Protein AF-A0A1N7M9B6-F1 (afdb_monomer_lite)

Foldseek 3Di:
DDPVLVVLQLVLLVPDDFFKDFSCVSNPPVLVVDDPVVNVVSLVVVVVCQVVCVDPQKHFPVDDDPNTTIIGGHDD

pLDDT: mean 95.4, std 4.64, range [62.59, 98.38]

Structure (mmCIF, N/CA/C/O backbone):
data_AF-A0A1N7M9B6-F1
#
_entry.id   AF-A0A1N7M9B6-F1
#
loop_
_atom_site.group_PDB
_atom_site.id
_atom_site.type_symbol
_atom_site.label_atom_id
_atom_site.label_alt_id
_atom_site.label_comp_id
_atom_site.label_asym_id
_atom_site.label_entity_id
_atom_site.label_seq_id
_atom_site.pdbx_PDB_ins_code
_atom_site.Cartn_x
_atom_site.Cartn_y
_atom_site.Cartn_z
_atom_site.occupancy
_atom_site.B_iso_or_equiv
_atom_site.auth_seq_id
_atom_site.auth_comp_id
_atom_site.auth_asym_id
_atom_site.auth_atom_id
_atom_site.pdbx_PDB_model_num
ATOM 1 N N . MET A 1 1 ? -4.745 -5.272 -9.953 1.00 86.50 1 MET A N 1
ATOM 2 C CA . MET A 1 1 ? -3.679 -5.881 -9.133 1.00 86.50 1 MET A CA 1
ATOM 3 C C . MET A 1 1 ? -3.584 -7.354 -9.486 1.00 86.50 1 MET A C 1
ATOM 5 O O . MET A 1 1 ? -4.606 -7.930 -9.844 1.00 86.50 1 MET A O 1
ATOM 9 N N . ARG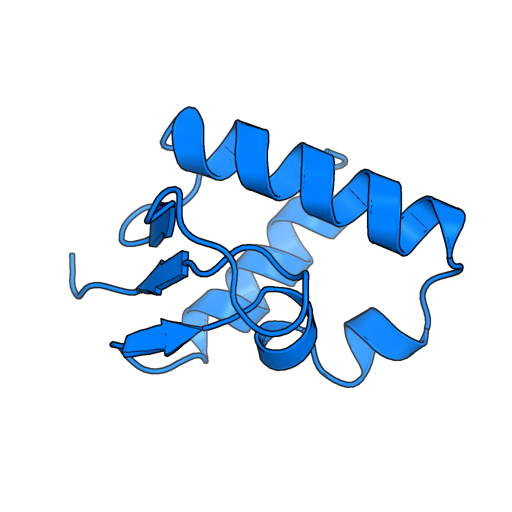 A 1 2 ? -2.384 -7.944 -9.463 1.00 91.31 2 ARG A N 1
ATOM 10 C CA . ARG A 1 2 ? -2.203 -9.402 -9.585 1.00 91.31 2 ARG A CA 1
ATOM 11 C C . ARG A 1 2 ? -2.209 -10.040 -8.187 1.00 91.31 2 ARG A C 1
ATOM 13 O O . ARG A 1 2 ? -1.920 -9.331 -7.228 1.00 91.31 2 ARG A O 1
ATOM 20 N N . ALA A 1 3 ? -2.522 -11.333 -8.080 1.00 91.06 3 ALA A N 1
ATOM 21 C CA . ALA A 1 3 ? -2.631 -12.035 -6.794 1.00 91.06 3 ALA A CA 1
ATOM 22 C C . ALA A 1 3 ? -1.324 -11.990 -5.982 1.00 91.06 3 ALA A C 1
ATOM 24 O O . ALA A 1 3 ? -1.339 -11.492 -4.865 1.00 91.06 3 ALA A O 1
ATOM 25 N N . ASP A 1 4 ? -0.187 -12.319 -6.608 1.00 92.81 4 ASP A N 1
ATOM 26 C CA . ASP A 1 4 ? 1.168 -12.227 -6.036 1.00 92.81 4 ASP A CA 1
ATOM 27 C C . ASP A 1 4 ? 1.459 -10.876 -5.361 1.00 92.81 4 ASP A C 1
ATOM 29 O O . ASP A 1 4 ? 2.118 -10.810 -4.326 1.00 92.81 4 ASP A O 1
ATOM 33 N N . ARG A 1 5 ? 0.927 -9.787 -5.928 1.00 94.12 5 ARG A N 1
ATOM 34 C CA . ARG A 1 5 ? 1.083 -8.426 -5.398 1.00 94.12 5 ARG A CA 1
ATOM 35 C C . ARG A 1 5 ? 0.061 -8.078 -4.322 1.00 94.12 5 ARG A C 1
ATOM 37 O O . ARG A 1 5 ? 0.371 -7.257 -3.468 1.00 94.12 5 ARG A O 1
ATOM 44 N N . GLU A 1 6 ? -1.138 -8.656 -4.367 1.00 95.75 6 GLU A N 1
ATOM 45 C CA . GLU A 1 6 ? -2.128 -8.489 -3.299 1.00 95.75 6 GLU A CA 1
ATOM 46 C C . GLU A 1 6 ? -1.668 -9.227 -2.033 1.00 95.75 6 GLU A C 1
ATOM 48 O O . GLU A 1 6 ? -1.684 -8.632 -0.959 1.00 95.75 6 GLU A O 1
ATOM 53 N N . ASP A 1 7 ? -1.167 -10.456 -2.173 1.00 96.06 7 ASP A N 1
ATOM 54 C CA . ASP A 1 7 ? -0.692 -11.296 -1.067 1.00 96.06 7 ASP A CA 1
ATOM 55 C C . ASP A 1 7 ? 0.563 -10.701 -0.401 1.00 96.06 7 ASP A C 1
ATOM 57 O O . ASP A 1 7 ? 0.564 -10.471 0.807 1.00 96.06 7 ASP A O 1
ATOM 61 N N . MET A 1 8 ? 1.569 -10.291 -1.189 1.00 95.88 8 MET A N 1
ATOM 62 C CA . MET A 1 8 ? 2.751 -9.557 -0.696 1.00 95.88 8 MET A CA 1
ATOM 63 C C . MET A 1 8 ? 2.377 -8.306 0.123 1.00 95.88 8 MET A C 1
ATOM 65 O O . MET A 1 8 ? 3.013 -8.003 1.132 1.00 95.88 8 MET A O 1
ATOM 69 N N . ILE A 1 9 ? 1.348 -7.565 -0.304 1.00 97.31 9 ILE A N 1
ATOM 70 C CA . ILE A 1 9 ? 0.857 -6.396 0.435 1.00 97.31 9 ILE A CA 1
ATOM 71 C C . ILE A 1 9 ? 0.123 -6.824 1.715 1.00 97.31 9 ILE A C 1
ATOM 73 O O . ILE A 1 9 ? 0.263 -6.154 2.736 1.00 97.31 9 ILE A O 1
ATOM 77 N N . ARG A 1 10 ? -0.636 -7.929 1.707 1.00 96.88 10 ARG A N 1
ATOM 78 C CA . ARG A 1 10 ? -1.313 -8.447 2.910 1.00 96.88 10 ARG A CA 1
ATOM 79 C C . ARG A 1 10 ? -0.314 -8.852 3.992 1.00 96.88 10 ARG A C 1
ATOM 81 O O . ARG A 1 10 ? -0.508 -8.445 5.134 1.00 96.88 10 ARG A O 1
ATOM 88 N N . ASP A 1 11 ? 0.755 -9.559 3.638 1.00 96.25 11 ASP A N 1
ATOM 89 C CA . ASP A 1 11 ? 1.794 -9.982 4.589 1.00 96.25 11 ASP A CA 1
ATOM 90 C C . ASP A 1 11 ? 2.512 -8.776 5.219 1.00 96.25 11 ASP A C 1
ATOM 92 O O . ASP A 1 11 ? 2.646 -8.684 6.443 1.00 96.25 11 ASP A O 1
ATOM 96 N N . ALA A 1 12 ? 2.894 -7.795 4.396 1.00 96.75 12 ALA A N 1
ATOM 97 C CA . ALA A 1 12 ? 3.495 -6.544 4.855 1.00 96.75 12 ALA A CA 1
ATOM 98 C C . ALA A 1 12 ? 2.570 -5.757 5.805 1.00 96.75 12 ALA A C 1
ATOM 100 O O . ALA A 1 12 ? 2.983 -5.324 6.882 1.00 96.75 12 ALA A O 1
ATOM 101 N N . LEU A 1 13 ? 1.290 -5.612 5.444 1.00 96.38 13 LEU A N 1
ATOM 102 C CA . LEU A 1 13 ? 0.298 -4.917 6.268 1.00 96.38 13 LEU A CA 1
ATOM 103 C C . LEU A 1 13 ? -0.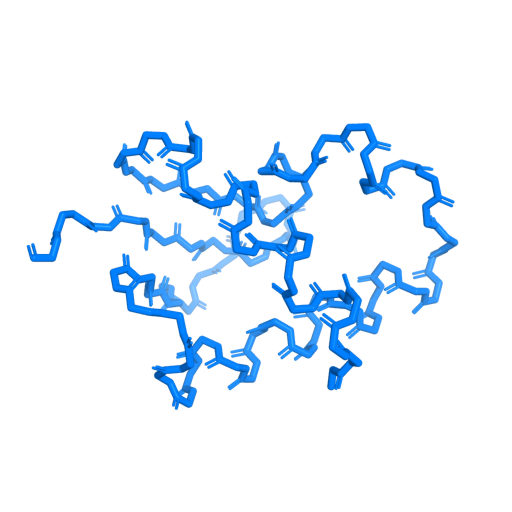091 -5.693 7.531 1.00 96.38 13 LEU A C 1
ATOM 105 O O . LEU A 1 13 ? -0.518 -5.070 8.504 1.00 96.38 13 LEU A O 1
ATOM 109 N N . ALA A 1 14 ? 0.051 -7.020 7.555 1.00 94.69 14 ALA A N 1
ATOM 110 C CA . ALA A 1 14 ? -0.153 -7.820 8.759 1.00 94.69 14 ALA A CA 1
ATOM 111 C C . ALA A 1 14 ? 0.928 -7.517 9.811 1.00 94.69 14 ALA A C 1
ATOM 113 O O . ALA A 1 14 ? 0.589 -7.304 10.975 1.00 94.69 14 ALA A O 1
ATOM 114 N N . ALA A 1 15 ? 2.194 -7.419 9.388 1.00 93.75 15 ALA A N 1
ATOM 115 C CA . ALA A 1 15 ? 3.333 -7.095 10.252 1.00 93.75 15 ALA A CA 1
ATOM 116 C C . ALA A 1 15 ? 3.400 -5.614 10.690 1.00 93.75 15 ALA A C 1
ATOM 118 O O . ALA A 1 15 ? 3.993 -5.305 11.724 1.00 93.75 15 ALA A O 1
ATOM 119 N N . LEU A 1 16 ? 2.799 -4.697 9.925 1.00 95.75 16 LEU A N 1
ATOM 120 C CA . LEU A 1 16 ? 2.769 -3.261 10.223 1.00 95.75 16 LEU A CA 1
ATOM 121 C C . LEU A 1 16 ? 1.965 -2.949 11.514 1.00 95.75 16 LEU A C 1
ATOM 123 O O . LEU A 1 16 ? 0.880 -3.510 11.687 1.00 95.75 16 LEU A O 1
ATOM 127 N N . PRO A 1 17 ? 2.410 -2.043 12.407 1.00 95.06 17 PRO A N 1
ATOM 128 C CA . PRO A 1 17 ? 1.595 -1.571 13.536 1.00 95.06 17 PRO A CA 1
ATOM 129 C C . PRO A 1 17 ? 0.392 -0.711 13.089 1.00 95.06 17 PRO A C 1
ATOM 131 O O . PRO A 1 17 ? 0.324 -0.265 11.945 1.00 95.06 17 PRO A O 1
ATOM 134 N N . GLU A 1 18 ? -0.558 -0.453 13.998 1.00 96.81 18 GLU A N 1
ATOM 135 C CA . GLU A 1 18 ? -1.547 0.629 13.829 1.00 96.81 18 GLU A CA 1
ATOM 136 C C . GLU A 1 18 ? -0.856 1.995 13.688 1.00 96.81 18 GLU A C 1
ATOM 138 O O . GLU A 1 18 ? 0.171 2.252 14.321 1.00 96.81 18 GLU A O 1
ATOM 143 N N . GLY A 1 19 ? -1.445 2.888 12.888 1.00 97.69 19 GLY A N 1
ATOM 144 C CA . GLY A 1 19 ? -0.908 4.229 12.640 1.00 97.69 19 GLY A CA 1
ATOM 145 C C . GLY A 1 19 ? -0.952 4.656 11.173 1.00 97.69 19 GLY A C 1
ATOM 146 O O . GLY A 1 19 ? -1.468 3.947 10.308 1.00 97.69 19 GLY A O 1
ATOM 147 N N . GLU A 1 20 ? -0.434 5.852 10.896 1.00 97.69 20 GLU A N 1
ATOM 148 C CA . GLU A 1 20 ? -0.302 6.377 9.532 1.00 97.69 20 GLU A CA 1
ATOM 149 C C . GLU A 1 20 ? 0.928 5.780 8.824 1.00 97.69 20 GLU A C 1
ATOM 151 O O . GLU A 1 20 ? 1.958 5.554 9.457 1.00 97.69 20 GLU A O 1
ATOM 156 N N . PHE A 1 21 ? 0.831 5.514 7.516 1.00 98.00 21 PHE A N 1
ATOM 157 C CA . PHE A 1 21 ? 1.917 4.912 6.730 1.00 98.00 21 PHE A CA 1
ATOM 158 C C . PHE A 1 21 ? 1.844 5.249 5.231 1.00 98.0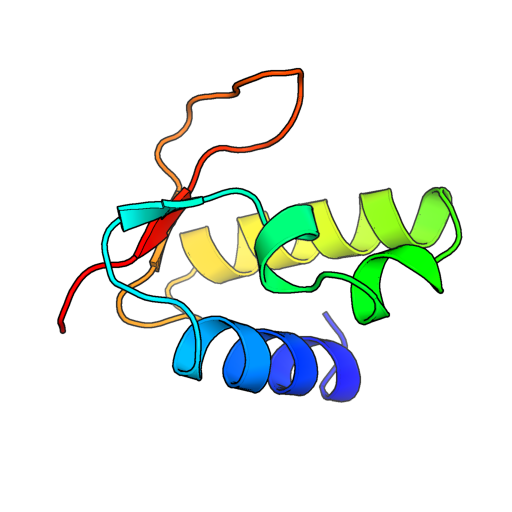0 21 PHE A C 1
ATOM 160 O O . PHE A 1 21 ? 0.784 5.605 4.700 1.00 98.00 21 PHE A O 1
ATOM 167 N N . HIS A 1 22 ? 2.955 5.044 4.516 1.00 98.19 22 HIS A N 1
ATOM 168 C CA . HIS A 1 22 ? 2.972 4.957 3.056 1.00 98.19 22 HIS A CA 1
ATOM 169 C C . HIS A 1 22 ? 3.259 3.523 2.586 1.00 98.19 22 HIS A C 1
ATOM 171 O O . HIS A 1 22 ? 4.010 2.774 3.209 1.00 98.19 22 HIS A O 1
ATOM 177 N N . LEU A 1 23 ? 2.685 3.141 1.439 1.00 97.38 23 LEU A N 1
ATOM 178 C CA . LEU A 1 23 ? 2.892 1.816 0.835 1.00 97.38 23 LEU A CA 1
ATOM 179 C C . LEU A 1 23 ? 4.378 1.441 0.600 1.00 97.38 23 LEU A C 1
ATOM 181 O O . LEU A 1 23 ? 4.702 0.275 0.819 1.00 97.38 23 LEU A O 1
ATOM 185 N N . PRO A 1 24 ? 5.282 2.356 0.177 1.00 97.25 24 PRO A N 1
ATOM 186 C CA . PRO A 1 24 ? 6.708 2.049 0.049 1.00 97.25 24 PRO A CA 1
ATOM 187 C C . PRO A 1 24 ? 7.332 1.575 1.360 1.00 97.25 24 PRO A C 1
ATOM 189 O O . PRO A 1 24 ? 8.004 0.550 1.371 1.00 97.25 24 PRO A O 1
ATOM 192 N N . ASP A 1 25 ? 7.053 2.275 2.460 1.00 96.94 25 ASP A N 1
ATOM 193 C CA . ASP A 1 25 ? 7.664 2.014 3.766 1.00 96.94 25 ASP A CA 1
ATOM 194 C C . ASP A 1 25 ? 7.166 0.689 4.355 1.00 96.94 25 ASP A C 1
ATOM 196 O O . ASP A 1 25 ? 7.948 -0.082 4.905 1.00 96.94 25 ASP A O 1
ATOM 200 N N . ALA A 1 26 ? 5.876 0.383 4.164 1.00 97.12 26 ALA A N 1
ATOM 201 C CA . ALA A 1 26 ? 5.293 -0.897 4.559 1.00 97.12 26 ALA A CA 1
ATOM 202 C C . ALA A 1 26 ? 5.883 -2.087 3.776 1.00 97.12 26 ALA A C 1
ATOM 204 O O . ALA A 1 26 ? 6.044 -3.167 4.336 1.00 97.12 26 ALA A O 1
ATOM 205 N N . LEU A 1 27 ? 6.217 -1.904 2.492 1.00 96.81 27 LEU A N 1
ATOM 206 C CA . LEU A 1 27 ? 6.821 -2.944 1.648 1.00 96.81 27 LEU A CA 1
ATOM 207 C C . LEU A 1 27 ? 8.354 -3.030 1.772 1.00 96.81 27 LEU A C 1
ATOM 209 O O . LEU A 1 27 ? 8.933 -4.069 1.444 1.00 96.81 27 LEU A O 1
ATOM 213 N N . GLY A 1 28 ? 9.021 -1.961 2.215 1.00 96.00 28 GLY A N 1
ATOM 214 C CA . GLY A 1 28 ? 10.467 -1.901 2.435 1.00 96.00 28 GLY A CA 1
ATOM 215 C C . GLY A 1 28 ? 11.281 -2.435 1.251 1.00 96.00 28 GLY A C 1
ATOM 216 O O . GLY A 1 28 ? 11.086 -2.036 0.104 1.00 96.00 28 GLY A O 1
ATOM 217 N N . ALA A 1 29 ? 12.161 -3.406 1.508 1.00 95.19 29 ALA A N 1
ATOM 218 C CA . ALA A 1 29 ? 13.017 -4.006 0.481 1.00 95.19 29 ALA A CA 1
ATOM 219 C C . ALA A 1 29 ? 12.246 -4.612 -0.713 1.00 95.19 29 ALA A C 1
ATOM 221 O O . ALA A 1 29 ? 12.778 -4.643 -1.824 1.00 95.19 29 ALA A O 1
ATOM 222 N N . ALA A 1 30 ? 10.993 -5.054 -0.530 1.00 94.19 30 ALA A N 1
ATOM 223 C CA . ALA A 1 30 ? 10.173 -5.541 -1.641 1.00 94.19 30 ALA A CA 1
ATOM 224 C C . ALA A 1 30 ? 9.815 -4.403 -2.614 1.00 94.19 30 ALA A C 1
ATOM 226 O O . ALA A 1 30 ? 9.851 -4.604 -3.829 1.00 94.19 30 ALA A O 1
ATOM 227 N N . TRP A 1 31 ? 9.562 -3.188 -2.107 1.00 96.38 31 TRP A N 1
ATOM 228 C CA . TRP A 1 31 ? 9.369 -2.002 -2.944 1.00 96.38 31 TRP A CA 1
ATOM 229 C C . TRP A 1 31 ? 10.619 -1.692 -3.766 1.00 96.38 31 TRP A C 1
ATOM 231 O O . TRP A 1 31 ? 10.505 -1.397 -4.952 1.00 96.38 31 TRP A O 1
ATOM 241 N N . ASP A 1 32 ? 11.816 -1.791 -3.188 1.00 95.00 32 ASP A N 1
ATOM 242 C CA . ASP A 1 32 ? 13.046 -1.369 -3.867 1.00 95.00 32 ASP A CA 1
ATOM 243 C C . ASP A 1 32 ? 13.485 -2.246 -5.038 1.00 95.00 32 ASP A C 1
ATOM 245 O O . ASP A 1 32 ? 14.155 -1.747 -5.942 1.00 95.00 32 ASP A O 1
ATOM 249 N N . THR A 1 33 ? 13.004 -3.487 -5.112 1.00 95.62 33 THR A N 1
ATOM 250 C CA . THR A 1 33 ? 13.180 -4.337 -6.304 1.00 95.62 33 THR A CA 1
ATOM 251 C C . THR A 1 33 ? 12.341 -3.908 -7.518 1.00 95.62 33 THR A C 1
ATOM 253 O O . THR A 1 33 ? 12.622 -4.342 -8.635 1.00 95.62 33 THR A O 1
ATOM 256 N N . LEU A 1 34 ? 11.322 -3.058 -7.332 1.00 95.00 34 LEU A N 1
ATOM 257 C CA . LEU A 1 34 ? 10.373 -2.675 -8.383 1.00 95.00 34 LEU A CA 1
ATOM 258 C C . LEU A 1 34 ? 10.894 -1.538 -9.272 1.00 95.00 34 LEU A C 1
ATOM 260 O O . LEU A 1 34 ? 11.380 -0.508 -8.791 1.00 95.00 34 LEU A O 1
ATOM 264 N N . TRP A 1 35 ? 10.671 -1.663 -10.582 1.00 95.94 35 TRP A N 1
ATOM 265 C CA . TRP A 1 35 ? 10.963 -0.595 -11.543 1.00 95.94 35 TRP A CA 1
ATOM 266 C C . TRP A 1 35 ? 9.995 0.587 -11.365 1.00 95.94 35 TRP A C 1
ATOM 268 O O . TRP A 1 35 ? 8.869 0.424 -10.896 1.00 95.94 35 TRP A O 1
ATOM 278 N N . ILE A 1 36 ? 10.384 1.797 -11.789 1.00 94.56 36 ILE A N 1
ATOM 279 C CA . ILE A 1 36 ? 9.591 3.030 -11.572 1.00 94.56 36 ILE A CA 1
ATOM 280 C C . ILE A 1 36 ? 8.148 2.903 -12.104 1.00 94.56 36 ILE A C 1
ATOM 282 O O . ILE A 1 36 ? 7.199 3.280 -11.417 1.00 94.56 36 ILE A O 1
ATOM 286 N N . GLY A 1 37 ? 7.959 2.313 -13.291 1.00 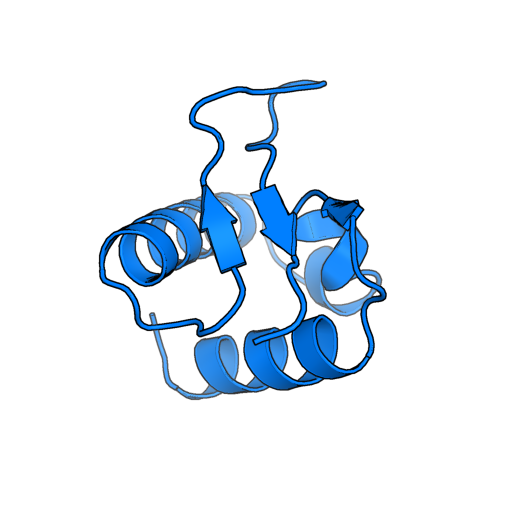95.75 37 GLY A N 1
ATOM 287 C CA . GLY A 1 37 ? 6.622 2.064 -13.846 1.00 95.75 37 GLY A CA 1
ATOM 288 C C . GLY A 1 37 ? 5.789 1.076 -13.019 1.00 95.75 37 GLY A C 1
ATOM 289 O O . GLY A 1 37 ? 4.573 1.225 -12.912 1.00 95.75 37 GLY A O 1
ATOM 290 N N . GLU A 1 38 ? 6.434 0.106 -12.371 1.00 96.44 38 GLU A N 1
ATOM 291 C CA . GLU A 1 38 ? 5.772 -0.851 -11.483 1.00 96.44 3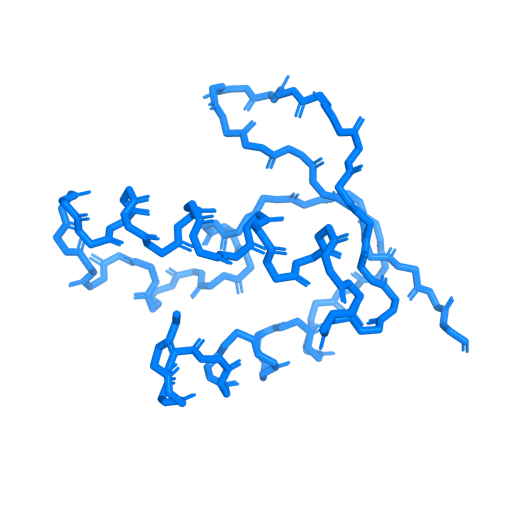8 GLU A CA 1
ATOM 292 C C . GLU A 1 38 ? 5.416 -0.232 -10.136 1.00 96.44 38 GLU A C 1
ATOM 294 O O . GLU A 1 38 ? 4.318 -0.480 -9.647 1.00 96.44 38 GLU A O 1
ATOM 299 N N . LYS A 1 39 ? 6.292 0.614 -9.576 1.00 96.06 39 LYS A N 1
ATOM 300 C CA . LYS A 1 39 ? 6.030 1.420 -8.374 1.00 96.06 39 LYS A CA 1
ATOM 301 C C . LYS A 1 39 ? 4.782 2.292 -8.567 1.00 96.06 39 LYS A C 1
ATOM 303 O O . LYS A 1 39 ? 3.864 2.265 -7.745 1.00 96.06 39 LYS A O 1
ATOM 308 N N . VAL A 1 40 ? 4.685 2.987 -9.706 1.00 95.25 40 VAL A N 1
ATOM 309 C CA . VAL A 1 40 ? 3.500 3.785 -10.078 1.00 95.25 40 VAL A CA 1
ATOM 310 C C . VAL A 1 40 ? 2.261 2.905 -10.294 1.00 95.25 40 VAL A C 1
ATOM 312 O O . VAL A 1 40 ? 1.179 3.251 -9.815 1.00 95.25 40 VAL A O 1
ATOM 315 N N . GLY A 1 41 ? 2.391 1.765 -10.978 1.00 96.81 41 GLY A N 1
ATOM 316 C CA . GLY A 1 41 ? 1.282 0.830 -11.191 1.00 96.81 41 GLY A CA 1
ATOM 317 C C . GLY A 1 41 ? 0.734 0.247 -9.884 1.00 96.81 41 GLY A C 1
ATOM 318 O O . GLY A 1 41 ? -0.473 0.284 -9.650 1.00 96.81 41 GLY A O 1
ATOM 319 N N . LEU A 1 42 ? 1.622 -0.225 -9.005 1.00 97.00 42 LEU A N 1
ATOM 320 C CA . LEU A 1 42 ? 1.289 -0.835 -7.719 1.00 97.00 42 LEU A CA 1
ATOM 321 C C . LEU A 1 42 ? 0.613 0.162 -6.773 1.00 97.00 42 LEU A C 1
ATOM 323 O O . LEU A 1 42 ? -0.420 -0.164 -6.197 1.00 97.00 42 LEU A O 1
ATOM 327 N N . GLY A 1 43 ? 1.133 1.390 -6.670 1.00 96.88 43 GLY A N 1
ATOM 328 C CA . GLY A 1 43 ? 0.517 2.439 -5.851 1.00 96.88 43 GLY A CA 1
ATOM 329 C C . GLY A 1 43 ? -0.898 2.813 -6.311 1.00 96.88 43 GLY A C 1
ATOM 330 O O . GLY A 1 43 ? -1.791 2.980 -5.482 1.00 96.88 43 GLY A O 1
ATOM 331 N N . ASN A 1 44 ? -1.133 2.884 -7.627 1.00 97.38 44 ASN A N 1
ATOM 332 C CA . ASN A 1 44 ? -2.466 3.141 -8.186 1.00 97.38 44 ASN A CA 1
ATOM 333 C C . ASN A 1 44 ? -3.439 1.971 -7.972 1.00 97.38 44 ASN A C 1
ATOM 335 O O . ASN A 1 44 ? -4.624 2.194 -7.725 1.00 97.38 44 ASN A O 1
ATOM 339 N N . ASP A 1 45 ? -2.964 0.732 -8.087 1.00 97.81 45 ASP A N 1
ATOM 340 C CA . ASP A 1 45 ? -3.779 -0.461 -7.855 1.00 97.81 45 ASP A CA 1
ATOM 341 C C . ASP A 1 45 ? -4.126 -0.646 -6.372 1.00 97.81 45 ASP A C 1
ATOM 343 O O . ASP A 1 45 ? -5.276 -0.954 -6.055 1.00 97.81 45 ASP A O 1
ATOM 347 N N . PHE A 1 46 ? -3.177 -0.385 -5.470 1.00 98.12 46 PHE A N 1
ATOM 348 C CA . PHE A 1 46 ? -3.405 -0.396 -4.026 1.00 98.12 46 PHE A CA 1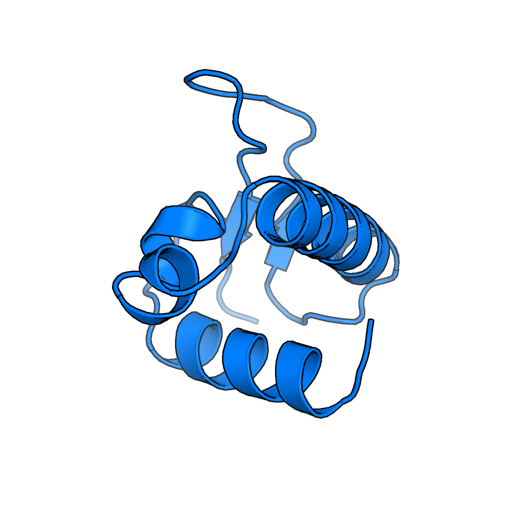
ATOM 349 C C . PHE A 1 46 ? -4.424 0.671 -3.609 1.00 98.12 46 PHE A C 1
ATOM 351 O O . PHE A 1 46 ? -5.404 0.340 -2.947 1.00 98.12 46 PHE A O 1
ATOM 358 N N . LEU A 1 47 ? -4.277 1.917 -4.080 1.00 98.00 47 LEU A N 1
ATOM 359 C CA . LEU A 1 47 ? -5.224 3.006 -3.802 1.00 98.00 47 LEU A CA 1
ATOM 360 C C . LEU A 1 47 ? -6.667 2.639 -4.192 1.00 98.00 47 LEU A C 1
ATOM 362 O O . LEU A 1 47 ? -7.602 2.868 -3.425 1.00 98.00 47 LEU A O 1
ATOM 366 N N . LYS A 1 48 ? -6.856 2.036 -5.374 1.00 98.06 48 LYS A N 1
ATOM 367 C CA . LYS A 1 48 ? -8.170 1.548 -5.830 1.00 98.06 48 LYS A CA 1
ATOM 368 C C . LYS A 1 48 ? -8.691 0.411 -4.951 1.00 98.06 48 LYS A C 1
ATOM 370 O O . LYS A 1 48 ? -9.875 0.388 -4.640 1.00 98.06 48 LYS A O 1
ATOM 375 N N . ALA A 1 49 ? -7.827 -0.524 -4.559 1.00 97.94 49 ALA A N 1
ATOM 376 C CA . ALA A 1 49 ? -8.193 -1.674 -3.739 1.00 97.94 49 ALA A CA 1
ATOM 377 C C . ALA A 1 49 ? -8.577 -1.280 -2.300 1.00 97.94 49 ALA A C 1
ATOM 379 O O . ALA A 1 49 ? -9.569 -1.796 -1.787 1.00 97.94 49 ALA A O 1
ATOM 380 N N . VAL A 1 50 ? -7.860 -0.330 -1.687 1.00 97.81 50 VAL A N 1
ATOM 381 C CA . VAL A 1 50 ? -8.206 0.277 -0.388 1.00 97.81 50 VAL A CA 1
ATOM 382 C C . VAL A 1 50 ? -9.557 0.990 -0.476 1.00 97.81 50 VAL A C 1
ATOM 384 O O . VAL A 1 50 ? -10.467 0.669 0.282 1.00 97.81 50 VAL A O 1
ATOM 387 N N . ARG A 1 51 ? -9.754 1.870 -1.470 1.00 97.06 51 ARG A N 1
ATOM 388 C CA . ARG A 1 51 ? -11.042 2.563 -1.697 1.00 97.06 51 ARG A CA 1
ATOM 389 C C . ARG A 1 51 ? -12.211 1.625 -2.032 1.00 97.06 51 ARG A C 1
ATOM 391 O O . ARG A 1 51 ? -13.360 2.022 -1.884 1.00 97.06 51 ARG A O 1
ATOM 398 N N . ALA A 1 52 ? -11.928 0.399 -2.472 1.00 97.00 52 ALA A N 1
ATOM 399 C CA . ALA A 1 52 ? -12.908 -0.661 -2.710 1.00 97.00 52 ALA A CA 1
ATOM 400 C C . ALA A 1 52 ? -13.058 -1.642 -1.524 1.00 97.00 52 ALA A C 1
ATOM 402 O O . ALA A 1 52 ? -13.669 -2.697 -1.688 1.00 97.00 52 ALA A O 1
ATOM 403 N N . GLY A 1 53 ? -12.478 -1.344 -0.354 1.00 95.75 53 GLY A N 1
ATOM 404 C CA . GLY A 1 53 ? -12.607 -2.156 0.861 1.00 95.75 53 GLY A CA 1
ATOM 405 C C . GLY A 1 53 ? -11.890 -3.513 0.830 1.00 95.75 53 GLY A C 1
ATOM 406 O O . GLY A 1 53 ? -12.169 -4.365 1.668 1.00 95.75 53 GLY A O 1
ATOM 407 N N . ARG A 1 54 ? -10.965 -3.755 -0.115 1.00 96.38 54 ARG A N 1
ATOM 408 C CA . ARG A 1 54 ? -10.262 -5.054 -0.247 1.00 96.38 54 ARG A CA 1
ATOM 409 C C . ARG A 1 54 ? -9.230 -5.311 0.859 1.00 96.38 54 ARG A C 1
ATOM 411 O O . ARG A 1 54 ? -8.822 -6.459 1.056 1.00 96.38 54 ARG A O 1
ATOM 418 N N . PHE A 1 55 ? -8.806 -4.266 1.563 1.00 95.94 55 PHE A N 1
ATOM 419 C CA . PHE A 1 55 ? -7.886 -4.328 2.696 1.00 95.94 55 PHE A CA 1
ATOM 420 C C . PHE A 1 55 ? -8.623 -3.879 3.962 1.00 95.94 55 PHE A C 1
ATOM 422 O O . PHE A 1 55 ? -8.796 -2.685 4.191 1.00 95.94 55 PHE A O 1
ATOM 429 N N . ALA A 1 56 ? -9.091 -4.843 4.759 1.00 94.31 56 ALA A N 1
ATOM 430 C CA . ALA A 1 56 ? -9.730 -4.565 6.043 1.00 94.31 56 ALA A CA 1
ATOM 431 C C . ALA A 1 56 ? -8.755 -3.847 6.993 1.00 94.31 56 ALA A C 1
ATOM 433 O O . ALA A 1 56 ? -7.554 -4.117 6.969 1.00 94.31 56 ALA A O 1
ATOM 434 N N . GLY A 1 57 ? -9.273 -2.913 7.793 1.00 95.94 57 GLY A N 1
ATOM 435 C CA . GLY A 1 57 ? -8.471 -2.091 8.701 1.00 95.94 57 GLY A CA 1
ATOM 436 C C . GLY A 1 57 ? -7.579 -1.042 8.024 1.00 95.94 57 GLY A C 1
ATOM 437 O O . GLY A 1 57 ? -6.817 -0.391 8.728 1.00 95.94 57 GLY A O 1
ATOM 438 N N . ILE A 1 58 ? -7.642 -0.849 6.699 1.00 98.12 58 ILE A N 1
ATOM 439 C CA . ILE A 1 58 ? -6.834 0.151 5.979 1.00 98.12 58 ILE A CA 1
ATOM 440 C C . ILE A 1 58 ? -7.728 1.225 5.359 1.00 98.12 58 ILE A C 1
ATOM 442 O O . ILE A 1 58 ? -8.620 0.918 4.570 1.00 98.12 58 ILE A O 1
ATOM 446 N N . GLU A 1 59 ? -7.438 2.491 5.653 1.00 97.69 59 GLU A N 1
ATOM 447 C CA . GLU A 1 59 ? -8.157 3.650 5.115 1.00 97.69 59 GLU A CA 1
ATOM 448 C C . GLU A 1 59 ? -7.207 4.525 4.271 1.00 97.69 59 GLU A C 1
ATOM 450 O O . GLU A 1 59 ? -6.073 4.803 4.668 1.00 97.69 59 GLU A O 1
ATOM 455 N N . ASP A 1 60 ? -7.661 4.996 3.104 1.00 97.94 60 ASP A N 1
ATOM 456 C CA . ASP A 1 60 ? -7.000 6.088 2.372 1.00 97.94 60 ASP A CA 1
ATOM 457 C C . ASP A 1 60 ? -7.427 7.417 2.996 1.00 97.94 60 ASP A C 1
ATOM 459 O O . ASP A 1 60 ? -8.608 7.761 2.972 1.00 97.94 60 ASP A O 1
ATOM 463 N N . THR A 1 61 ? -6.476 8.189 3.526 1.00 97.50 61 THR A N 1
ATOM 464 C CA . THR A 1 61 ? -6.807 9.464 4.183 1.00 97.50 61 THR A CA 1
ATOM 465 C C . THR A 1 61 ? -7.052 10.602 3.187 1.00 97.50 61 THR A C 1
ATOM 467 O O . THR A 1 61 ? -7.313 11.732 3.596 1.00 97.50 61 THR A O 1
ATOM 470 N N . GLY A 1 62 ? -6.911 10.349 1.877 1.00 96.69 62 GLY A N 1
ATOM 471 C CA . GLY A 1 62 ? -7.059 11.332 0.798 1.00 96.69 62 GLY A CA 1
ATOM 472 C C . GLY A 1 62 ? -5.932 12.371 0.727 1.00 96.69 62 GLY A C 1
ATOM 473 O O . GLY A 1 62 ? -5.777 13.043 -0.295 1.00 96.69 62 GLY A O 1
ATOM 474 N N . ARG A 1 63 ? -5.125 12.486 1.787 1.00 97.44 63 ARG A N 1
ATOM 475 C CA . ARG A 1 63 ? -3.945 13.345 1.883 1.00 97.44 63 ARG A CA 1
ATOM 476 C C . ARG A 1 63 ? -2.748 12.725 1.166 1.00 97.44 63 ARG A C 1
ATOM 478 O O . ARG A 1 63 ? -2.666 11.515 0.934 1.00 97.44 63 ARG A O 1
ATOM 485 N N . LYS A 1 64 ? -1.773 13.585 0.892 1.00 96.12 64 LYS A N 1
ATOM 486 C CA . LYS A 1 64 ? -0.419 13.190 0.527 1.00 96.12 64 LYS A CA 1
ATOM 487 C C . LYS A 1 64 ? 0.576 13.817 1.481 1.00 96.12 64 LYS A C 1
ATOM 489 O O . LYS A 1 64 ? 0.382 14.962 1.878 1.00 96.12 64 LYS A O 1
ATOM 494 N N . ASP A 1 65 ? 1.644 13.087 1.758 1.00 94.88 65 ASP A N 1
ATOM 495 C CA . ASP A 1 65 ? 2.861 13.631 2.351 1.00 94.88 65 ASP A CA 1
ATOM 496 C C . ASP A 1 65 ? 4.069 13.178 1.522 1.00 94.88 65 ASP A C 1
ATOM 498 O O . ASP A 1 65 ? 4.019 12.127 0.881 1.00 94.88 65 ASP A O 1
ATOM 502 N N . HIS A 1 66 ? 5.087 14.034 1.406 1.00 90.50 66 HIS A N 1
ATOM 503 C CA . HIS A 1 66 ? 6.267 13.843 0.542 1.00 90.50 66 HIS A CA 1
ATOM 504 C C . HIS A 1 66 ? 5.962 13.360 -0.906 1.00 90.50 66 HIS A C 1
ATOM 506 O O . HIS A 1 66 ? 6.793 12.752 -1.578 1.00 90.50 66 HIS A O 1
ATOM 512 N N . GLY A 1 67 ? 4.755 13.647 -1.420 1.00 90.75 67 GLY A N 1
ATOM 513 C CA . GLY A 1 67 ? 4.247 13.218 -2.736 1.00 90.75 67 GLY A CA 1
ATOM 514 C C . GLY A 1 67 ? 3.568 11.835 -2.775 1.00 90.75 67 GLY A C 1
ATOM 515 O O . GLY A 1 67 ? 2.854 11.527 -3.741 1.00 90.75 67 GLY A O 1
ATOM 516 N N . LEU A 1 68 ? 3.724 11.030 -1.723 1.00 94.50 68 LEU A N 1
ATOM 517 C CA . LEU A 1 68 ? 3.122 9.707 -1.542 1.00 94.50 68 LEU A CA 1
ATOM 518 C C . LEU A 1 68 ? 1.700 9.810 -0.968 1.00 94.50 68 LEU A C 1
ATOM 520 O O . LEU A 1 68 ? 1.343 10.795 -0.331 1.00 94.50 68 LEU A O 1
ATOM 524 N N . HIS A 1 69 ? 0.866 8.789 -1.191 1.00 97.25 69 HIS A N 1
ATOM 525 C CA . HIS A 1 69 ? -0.441 8.688 -0.524 1.00 97.25 69 HIS A CA 1
ATOM 526 C C . HIS A 1 69 ? -0.260 8.287 0.939 1.00 97.25 69 HIS A C 1
ATOM 528 O O . HIS A 1 69 ? 0.473 7.338 1.221 1.00 97.25 69 HIS A O 1
ATOM 534 N N . LEU A 1 70 ? -0.937 8.996 1.843 1.00 98.19 70 LEU A N 1
ATOM 535 C CA . LEU A 1 70 ? -0.922 8.721 3.276 1.00 98.19 70 LEU A CA 1
ATOM 536 C C . LEU A 1 70 ? -2.140 7.869 3.653 1.00 98.19 70 LEU A C 1
ATOM 538 O O . LEU A 1 70 ? -3.286 8.322 3.552 1.00 98.19 70 LEU A O 1
ATOM 542 N N . TYR A 1 71 ? -1.880 6.640 4.079 1.00 98.38 71 TYR A N 1
ATOM 543 C CA . TYR A 1 71 ? -2.878 5.680 4.546 1.00 98.38 71 TYR A CA 1
ATOM 544 C C . TYR A 1 71 ? -2.860 5.613 6.074 1.00 98.38 71 TYR A C 1
ATOM 546 O O . TYR A 1 71 ? -1.903 6.062 6.704 1.00 98.38 71 TYR A O 1
ATOM 554 N N . VAL A 1 72 ? -3.894 5.032 6.676 1.00 98.06 72 VAL A N 1
ATOM 555 C CA . VAL A 1 72 ? -3.898 4.679 8.102 1.00 98.06 72 VAL A CA 1
ATOM 556 C C . VAL A 1 72 ? -4.323 3.225 8.279 1.00 98.06 72 VAL A C 1
ATOM 558 O O . VAL A 1 72 ? -5.293 2.780 7.661 1.00 98.06 72 VAL A O 1
ATOM 561 N N . LYS A 1 73 ? -3.578 2.482 9.103 1.00 97.94 73 LYS A N 1
ATOM 562 C CA . LYS A 1 73 ? -3.984 1.176 9.624 1.00 97.94 73 LYS A CA 1
ATOM 563 C C . LYS A 1 73 ? -4.708 1.379 10.953 1.00 97.94 73 LYS A C 1
ATOM 565 O O . LYS A 1 73 ? -4.223 2.111 11.816 1.00 97.94 73 LYS A O 1
ATOM 570 N N . ARG A 1 74 ? -5.850 0.711 11.090 1.00 95.12 74 ARG A N 1
ATOM 571 C CA . ARG A 1 74 ? -6.696 0.619 12.280 1.00 95.12 74 ARG A CA 1
ATOM 572 C C . ARG A 1 74 ? -6.751 -0.826 12.766 1.00 95.12 74 ARG A C 1
ATOM 574 O O . ARG A 1 74 ? -6.778 -1.753 11.952 1.00 95.12 74 ARG A O 1
ATOM 581 N N . SER A 1 75 ? -6.885 -1.010 14.073 1.00 80.94 75 SER A N 1
ATOM 582 C CA . SER A 1 75 ? -7.463 -2.235 14.630 1.00 80.94 75 SER A CA 1
ATOM 583 C C . SER A 1 75 ? -8.890 -2.400 14.089 1.00 80.94 75 SER A C 1
ATOM 585 O O . SER A 1 75 ? -9.625 -1.419 13.960 1.00 80.94 75 SER A O 1
ATOM 587 N N . THR A 1 76 ? -9.238 -3.633 13.719 1.00 62.59 76 THR A N 1
ATOM 588 C CA . THR A 1 76 ? -10.543 -4.032 13.157 1.00 62.59 76 THR A CA 1
ATOM 589 C C . THR A 1 76 ? -11.397 -4.701 14.225 1.00 62.59 76 THR A C 1
ATOM 591 O O . THR A 1 76 ? -10.807 -5.475 15.010 1.00 62.59 76 THR A O 1
#

Secondary structure (DSSP, 8-state):
--HHHHHHHHHHHHHSPSEEE-HHHHHTHHHHTS-HHHHHHHHHHHHHHHHTT-STTEEEEEEEETTEEEEEE---

Organism: NCBI:txid407234

Radius of gyration: 11.41 Å; chains: 1; bounding box: 26×26×28 Å

Sequence (76 aa):
MRADREDMIRDALAALPEGEFHLPDALGAAWDTLWIGEKVGLGNDFLKAVRAGRFAGIEDTGRKDHGLHLYVKRST

InterPro domains:
  IPR010813 Protein of unknown function DUF1413 [PF07205] (10-73)